Protein AF-A0A5B8U577-F1 (afdb_monomer_lite)

Radius of gyration: 17.33 Å; chains: 1; bounding box: 48×52×41 Å

Sequence (89 aa):
MSAQLGQVGPPHPATSHRQARINHVVRVLDTHRVLTRDGLYDLCHADHWGGPQAFARIVDEAIRSGRVRALGPSMLESVAPVRAPESPS

Foldseek 3Di:
DDDDDDDPDPDPVVVVVLVVLLVVLLVVQVVVFKDFQVRSCVSSVVVPVPDDVSVVVSVVVCVVVVQKDDPDPGMIGGPPPPPPPDDDD

Structure (mmCIF, N/CA/C/O backbone):
data_AF-A0A5B8U577-F1
#
_entry.id   AF-A0A5B8U577-F1
#
loop_
_atom_site.group_PDB
_atom_site.id
_atom_site.type_symbol
_atom_site.label_atom_id
_atom_site.label_alt_id
_atom_site.label_comp_id
_atom_site.label_asym_id
_atom_site.label_entity_id
_atom_site.label_seq_id
_atom_site.pdbx_PDB_ins_code
_atom_site.Cartn_x
_atom_site.Cartn_y
_atom_site.Cartn_z
_atom_site.occupancy
_atom_site.B_iso_or_equiv
_atom_site.auth_seq_id
_atom_site.auth_comp_id
_atom_site.auth_asym_id
_atom_site.auth_atom_id
_atom_site.pdbx_PDB_model_num
ATOM 1 N N . MET A 1 1 ? -0.017 41.772 -30.341 1.00 39.88 1 MET A N 1
ATOM 2 C CA . MET A 1 1 ? -0.717 41.019 -29.279 1.00 39.88 1 MET A CA 1
ATOM 3 C C . MET A 1 1 ? -0.509 39.540 -29.565 1.00 39.88 1 MET A C 1
ATOM 5 O O . MET A 1 1 ? -1.164 39.016 -30.454 1.00 39.88 1 MET A O 1
ATOM 9 N N . SER A 1 2 ? 0.480 38.907 -28.927 1.00 45.81 2 SER A N 1
ATOM 10 C CA . SER A 1 2 ? 0.883 37.526 -29.236 1.00 45.81 2 SER A CA 1
ATOM 11 C C . SER A 1 2 ? 0.236 36.560 -28.249 1.00 45.81 2 SER A C 1
ATOM 13 O O . SER A 1 2 ? 0.447 36.671 -27.044 1.00 45.81 2 SER A O 1
ATOM 15 N N . ALA A 1 3 ? -0.581 35.647 -28.771 1.00 50.91 3 ALA A N 1
ATOM 16 C CA . ALA A 1 3 ? -1.271 34.622 -28.004 1.00 50.91 3 ALA A CA 1
ATOM 17 C C . ALA A 1 3 ? -0.272 33.589 -27.463 1.00 50.91 3 ALA A C 1
ATOM 19 O O . ALA A 1 3 ? 0.418 32.906 -28.218 1.00 50.91 3 ALA A O 1
ATOM 20 N N . GLN A 1 4 ? -0.215 33.476 -26.140 1.00 56.16 4 GLN A N 1
ATOM 21 C CA . GLN A 1 4 ? 0.508 32.435 -25.425 1.00 56.16 4 GLN A CA 1
ATOM 22 C C . GLN A 1 4 ? -0.358 31.167 -25.424 1.00 56.16 4 GLN A C 1
ATOM 24 O O . GLN A 1 4 ? -1.244 31.002 -24.589 1.00 56.16 4 GLN A O 1
ATOM 29 N N . LEU A 1 5 ? -0.140 30.288 -26.405 1.00 52.31 5 LEU A N 1
ATOM 30 C CA . LEU A 1 5 ? -0.725 28.948 -26.421 1.00 52.31 5 LEU A CA 1
ATOM 31 C C . LEU A 1 5 ? -0.044 28.110 -25.334 1.00 52.31 5 LEU A C 1
ATOM 33 O O . LEU A 1 5 ? 1.089 27.657 -25.489 1.00 52.31 5 LEU A O 1
ATOM 37 N N . GLY A 1 6 ? -0.742 27.947 -24.211 1.00 49.84 6 GLY A N 1
ATOM 38 C CA . GLY A 1 6 ? -0.361 27.041 -23.136 1.00 49.84 6 GLY A CA 1
ATOM 39 C C . GLY A 1 6 ? -0.246 25.617 -23.668 1.00 49.84 6 GLY A C 1
ATOM 40 O O . GLY A 1 6 ? -1.234 25.009 -24.073 1.00 49.84 6 GLY A O 1
ATOM 41 N N . GLN A 1 7 ? 0.975 25.089 -23.677 1.00 50.16 7 GLN A N 1
ATOM 42 C CA . GLN A 1 7 ? 1.223 23.686 -23.961 1.00 50.16 7 GLN A CA 1
ATOM 43 C C . GLN A 1 7 ? 0.660 22.827 -22.826 1.00 50.16 7 GLN A C 1
ATOM 45 O O . GLN A 1 7 ? 1.308 22.624 -21.802 1.00 50.16 7 GLN A O 1
ATOM 50 N N . VAL A 1 8 ? -0.538 22.281 -23.021 1.00 58.50 8 VAL A N 1
ATOM 51 C CA . VAL A 1 8 ? -0.988 21.093 -22.291 1.00 58.50 8 VAL A CA 1
ATOM 52 C C . VAL A 1 8 ? -0.480 19.892 -23.087 1.00 58.50 8 VAL A C 1
ATOM 54 O O . VAL A 1 8 ? -1.165 19.366 -23.960 1.00 58.50 8 VAL A O 1
ATOM 57 N N .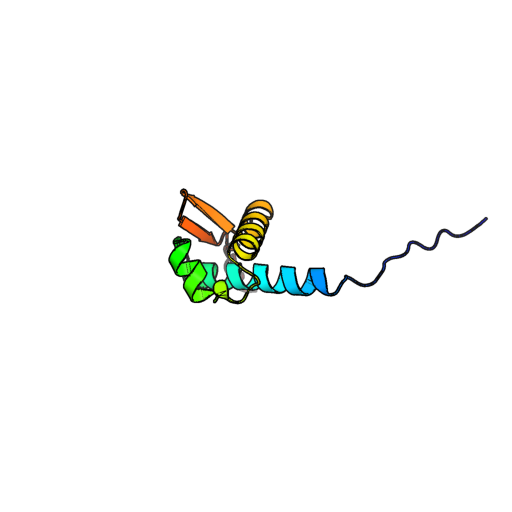 GLY A 1 9 ? 0.785 19.526 -22.864 1.00 51.66 9 GLY A N 1
ATOM 58 C CA . GLY A 1 9 ? 1.350 18.304 -23.436 1.00 51.66 9 GLY A CA 1
ATOM 59 C C . GLY A 1 9 ? 0.572 17.073 -22.944 1.00 51.66 9 GLY A C 1
ATOM 60 O O . GLY A 1 9 ? 0.080 17.086 -21.811 1.00 51.66 9 GLY A O 1
ATOM 61 N N . PRO A 1 10 ? 0.434 16.013 -23.762 1.00 56.94 10 PRO A N 1
ATOM 62 C CA . PRO A 1 10 ? -0.281 14.806 -23.361 1.00 56.94 10 PRO A CA 1
ATOM 63 C C . PRO A 1 10 ? 0.323 14.236 -22.067 1.00 56.94 10 PRO A C 1
ATOM 65 O O . PRO A 1 10 ? 1.544 14.319 -21.872 1.00 56.94 10 PRO A O 1
ATOM 68 N N . PRO A 1 11 ? -0.498 13.663 -21.166 1.00 55.38 11 PRO A N 1
ATOM 69 C CA . PRO A 1 11 ? 0.015 13.055 -19.949 1.00 55.38 11 PRO A CA 1
ATOM 70 C C . PRO A 1 11 ? 1.052 12.001 -20.336 1.00 55.38 11 PRO A C 1
ATOM 72 O O . PRO A 1 11 ? 0.763 11.077 -21.095 1.00 55.38 11 PRO A O 1
ATOM 75 N N . HIS A 1 12 ? 2.283 12.176 -19.851 1.00 54.44 12 HIS A N 1
ATOM 76 C CA . HIS A 1 1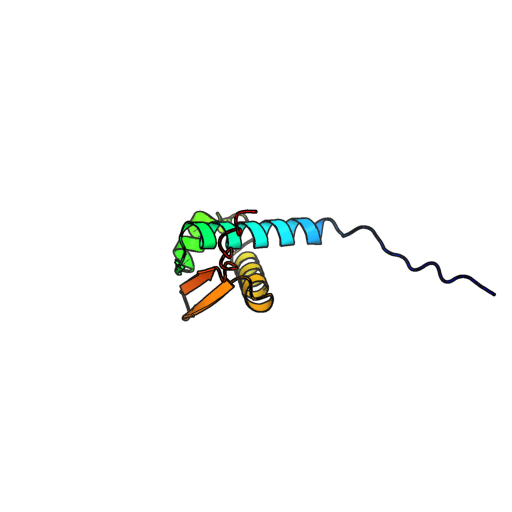2 ? 3.372 11.260 -20.162 1.00 54.44 12 HIS A CA 1
ATOM 77 C C . HIS A 1 12 ? 2.968 9.822 -19.787 1.00 54.44 12 HIS A C 1
ATOM 79 O O . HIS A 1 12 ? 2.429 9.603 -18.697 1.00 54.44 12 HIS A O 1
ATOM 85 N N . PRO A 1 13 ? 3.267 8.819 -20.630 1.00 55.97 13 PRO A N 1
ATOM 86 C CA . PRO A 1 13 ? 2.895 7.422 -20.385 1.00 55.97 13 PRO A CA 1
ATOM 87 C C . PRO A 1 13 ? 3.501 6.847 -19.089 1.00 55.97 13 PRO A C 1
ATOM 89 O O . PRO A 1 13 ? 2.957 5.924 -18.489 1.00 55.97 13 PRO A O 1
ATOM 92 N N . ALA A 1 14 ? 4.594 7.428 -18.587 1.00 59.69 14 ALA A N 1
ATOM 93 C CA . ALA A 1 14 ? 5.159 7.076 -17.283 1.00 59.69 14 ALA A CA 1
ATOM 94 C C . ALA A 1 14 ? 4.210 7.411 -16.112 1.00 59.69 14 ALA A C 1
ATOM 96 O O . ALA A 1 14 ? 4.145 6.678 -15.121 1.00 59.69 14 ALA A O 1
ATOM 97 N N . THR A 1 15 ? 3.434 8.491 -16.236 1.00 65.00 15 THR A N 1
ATOM 98 C CA . THR A 1 15 ? 2.475 8.938 -15.220 1.00 65.00 15 THR A CA 1
ATOM 99 C C . THR A 1 15 ? 1.273 7.997 -15.151 1.00 65.00 15 THR A C 1
ATOM 101 O O . THR A 1 15 ? 0.808 7.682 -14.055 1.00 65.00 15 THR A O 1
ATOM 104 N N . SER A 1 16 ? 0.810 7.476 -16.294 1.00 77.62 16 SER A N 1
ATOM 105 C CA . SER A 1 16 ? -0.310 6.527 -16.335 1.00 77.62 16 SER A CA 1
ATOM 106 C C . SER A 1 16 ? 0.069 5.165 -15.748 1.00 77.62 16 SER A C 1
ATOM 108 O O . SER A 1 16 ? -0.687 4.618 -14.947 1.00 77.62 16 SER A O 1
ATOM 110 N N . HIS A 1 17 ? 1.269 4.655 -16.043 1.00 84.12 17 HIS A N 1
ATOM 111 C CA . HIS A 1 17 ? 1.746 3.383 -15.490 1.00 84.12 17 HIS A CA 1
ATOM 112 C C . HIS A 1 17 ? 1.915 3.434 -13.966 1.00 84.12 17 HIS A C 1
ATOM 114 O O . HIS A 1 17 ? 1.523 2.504 -13.257 1.00 84.12 17 HIS A O 1
ATOM 120 N N . ARG A 1 18 ? 2.461 4.539 -13.443 1.00 86.50 18 ARG A N 1
ATOM 121 C CA . ARG A 1 18 ? 2.569 4.771 -11.997 1.00 86.50 18 ARG A CA 1
ATOM 122 C C . ARG A 1 18 ? 1.189 4.837 -11.342 1.00 86.50 18 ARG A C 1
ATOM 124 O O . ARG A 1 18 ? 0.965 4.185 -10.325 1.00 86.50 18 ARG A O 1
ATOM 131 N N . GLN A 1 19 ? 0.261 5.584 -11.938 1.00 88.69 19 GLN A N 1
ATOM 132 C CA . GLN A 1 19 ? -1.101 5.725 -11.427 1.00 88.69 19 GLN A CA 1
ATOM 133 C C . GLN A 1 19 ? -1.865 4.391 -11.439 1.00 88.69 19 GLN A C 1
ATOM 135 O O . GLN A 1 19 ? -2.585 4.094 -10.486 1.00 88.69 19 GLN A O 1
ATOM 140 N N . ALA A 1 20 ? -1.662 3.550 -12.457 1.00 89.69 20 ALA A N 1
ATOM 141 C CA . ALA A 1 20 ? -2.233 2.206 -12.510 1.00 89.69 20 ALA A CA 1
ATOM 142 C C . ALA A 1 20 ? -1.740 1.324 -11.351 1.00 89.69 20 ALA A C 1
ATOM 144 O O . ALA A 1 20 ? -2.546 0.650 -10.711 1.00 89.69 20 ALA A O 1
ATOM 145 N N . ARG A 1 21 ? -0.443 1.381 -11.019 1.00 90.69 21 ARG A N 1
ATOM 146 C CA . ARG A 1 21 ? 0.118 0.639 -9.876 1.00 90.69 21 ARG A CA 1
ATOM 147 C C . ARG A 1 21 ? -0.423 1.136 -8.534 1.00 90.69 21 ARG A C 1
ATOM 149 O O . ARG A 1 21 ? -0.762 0.322 -7.683 1.00 90.69 21 ARG A O 1
ATOM 156 N N . ILE A 1 22 ? -0.576 2.452 -8.358 1.00 91.94 22 ILE A N 1
ATOM 157 C CA . ILE A 1 22 ? -1.215 3.021 -7.156 1.00 91.94 22 ILE A CA 1
ATOM 158 C C . ILE A 1 22 ? -2.655 2.510 -7.026 1.00 91.94 22 ILE A C 1
ATOM 160 O O . ILE A 1 22 ? -3.056 2.061 -5.956 1.00 91.94 22 ILE A O 1
ATOM 164 N N . ASN A 1 23 ? -3.427 2.538 -8.116 1.00 91.75 23 ASN A N 1
ATOM 165 C CA . ASN A 1 23 ? -4.806 2.047 -8.119 1.00 91.75 23 ASN A CA 1
ATOM 166 C C . ASN A 1 23 ? -4.888 0.551 -7.791 1.00 91.75 23 ASN A C 1
ATOM 168 O O . ASN A 1 23 ? -5.820 0.126 -7.111 1.00 91.75 23 ASN A O 1
ATOM 172 N N . HIS A 1 24 ? -3.918 -0.238 -8.255 1.00 92.44 24 HIS A N 1
ATOM 173 C CA . HIS A 1 24 ? -3.831 -1.655 -7.928 1.00 92.44 24 HIS A CA 1
ATOM 174 C C . HIS A 1 24 ? -3.622 -1.879 -6.422 1.00 92.44 24 HIS A C 1
ATOM 176 O O . HIS A 1 24 ? -4.414 -2.595 -5.817 1.00 92.44 24 HIS A O 1
ATOM 182 N N . VAL A 1 25 ? -2.653 -1.191 -5.799 1.00 92.44 25 VAL A N 1
ATOM 183 C CA . VAL A 1 25 ? -2.420 -1.259 -4.340 1.00 92.44 25 VAL A CA 1
ATOM 184 C C . VAL A 1 25 ? -3.684 -0.913 -3.553 1.00 92.44 25 VAL A C 1
ATOM 186 O O . VAL A 1 25 ? -4.071 -1.643 -2.642 1.00 92.44 25 VAL A O 1
ATOM 189 N N . VAL A 1 26 ? -4.352 0.184 -3.921 1.00 92.31 26 VAL A N 1
ATOM 190 C CA . VAL A 1 26 ? -5.580 0.628 -3.247 1.00 92.31 26 VAL A CA 1
ATOM 191 C C . VAL A 1 26 ? -6.679 -0.427 -3.361 1.00 92.31 26 VAL A C 1
ATOM 193 O O . VAL A 1 26 ? -7.343 -0.708 -2.372 1.00 92.31 26 VAL A O 1
ATOM 196 N N . ARG A 1 27 ? -6.849 -1.054 -4.533 1.00 92.19 27 ARG A N 1
ATOM 197 C CA . ARG A 1 27 ? -7.853 -2.109 -4.742 1.00 92.19 27 ARG A CA 1
ATOM 198 C C . ARG A 1 27 ? -7.583 -3.352 -3.892 1.00 92.19 27 ARG A C 1
ATOM 200 O O . ARG A 1 27 ? -8.526 -3.921 -3.346 1.00 92.19 27 ARG A O 1
ATOM 207 N N . VAL A 1 28 ? -6.324 -3.779 -3.791 1.00 92.81 28 VAL A N 1
ATOM 208 C CA . VAL A 1 28 ? -5.945 -4.930 -2.955 1.00 92.81 28 VAL A CA 1
ATOM 209 C C . VAL A 1 28 ? -6.266 -4.633 -1.488 1.00 92.81 28 VAL A C 1
ATOM 211 O O . VAL A 1 28 ? -6.931 -5.430 -0.832 1.00 92.81 28 VAL A O 1
ATOM 214 N N . LEU A 1 29 ? -5.886 -3.452 -0.994 1.00 92.75 29 LEU A N 1
ATOM 215 C CA . LEU A 1 29 ? -6.221 -3.036 0.369 1.00 92.75 29 LEU A CA 1
ATOM 216 C C . LEU A 1 29 ? -7.729 -2.903 0.593 1.00 92.75 29 LEU A C 1
ATOM 218 O O . LEU A 1 29 ? -8.204 -3.321 1.636 1.00 92.75 29 LEU A O 1
ATOM 222 N N . ASP A 1 30 ? -8.493 -2.393 -0.374 1.00 90.69 30 ASP A N 1
ATOM 223 C CA . ASP A 1 30 ? -9.954 -2.284 -0.255 1.00 90.69 30 ASP A CA 1
ATOM 224 C C . ASP A 1 30 ? -10.625 -3.663 -0.138 1.00 90.69 30 ASP A C 1
ATOM 226 O O . ASP A 1 30 ? -11.522 -3.860 0.683 1.00 90.69 30 ASP A O 1
ATOM 230 N N . THR A 1 31 ? -10.114 -4.645 -0.889 1.00 92.00 31 THR A N 1
ATOM 231 C CA . THR A 1 31 ? -10.602 -6.034 -0.877 1.00 92.00 31 THR A CA 1
ATOM 232 C C . THR A 1 31 ? -10.352 -6.713 0.470 1.00 92.00 31 THR A C 1
ATOM 234 O O . THR A 1 31 ? -11.218 -7.417 0.984 1.00 92.00 31 THR A O 1
ATOM 237 N N . HIS A 1 32 ? -9.177 -6.491 1.060 1.00 90.12 32 HIS A N 1
ATOM 238 C CA . HIS A 1 32 ? -8.749 -7.163 2.292 1.00 90.12 32 HIS A CA 1
ATOM 239 C C . HIS A 1 32 ? -8.889 -6.298 3.555 1.00 90.12 32 HIS A C 1
ATOM 241 O O . HIS A 1 32 ? -8.609 -6.771 4.654 1.00 90.12 32 HIS A O 1
ATOM 247 N N . ARG A 1 33 ? -9.353 -5.050 3.409 1.00 88.75 33 ARG A N 1
ATOM 248 C CA . ARG A 1 33 ? -9.446 -3.966 4.407 1.00 88.75 33 ARG A CA 1
ATOM 249 C C . ARG A 1 33 ? -8.111 -3.512 4.992 1.00 88.75 33 ARG A C 1
ATOM 251 O O . ARG A 1 33 ? -7.771 -2.334 4.901 1.00 88.75 33 ARG A O 1
ATOM 258 N N .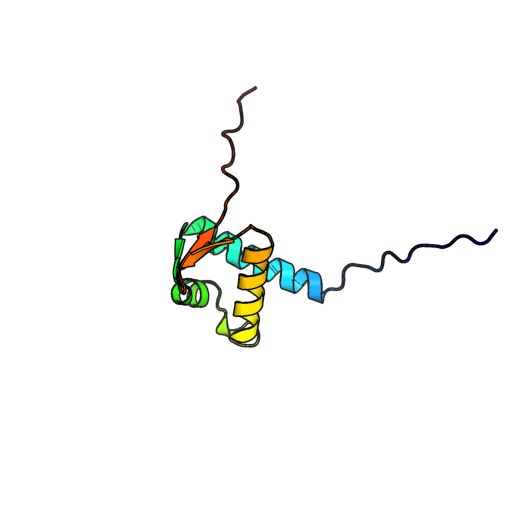 VAL A 1 34 ? -7.358 -4.432 5.580 1.00 91.69 34 VAL A N 1
ATOM 259 C CA . VAL A 1 34 ? -6.088 -4.170 6.258 1.00 91.69 34 VAL A CA 1
ATOM 260 C C . VAL A 1 34 ? -5.104 -5.273 5.899 1.00 91.69 34 VAL A C 1
ATOM 262 O O . VAL A 1 34 ? -5.439 -6.452 5.972 1.00 91.69 34 VAL A O 1
ATOM 265 N N . LEU A 1 35 ? -3.878 -4.900 5.533 1.00 94.06 35 LEU A N 1
ATOM 266 C CA . LEU A 1 35 ? -2.817 -5.853 5.215 1.00 94.06 35 LEU A CA 1
ATOM 267 C C . LEU A 1 35 ? -1.480 -5.434 5.815 1.00 94.06 35 LEU A C 1
ATOM 269 O O . LEU A 1 35 ? -1.187 -4.248 6.003 1.00 94.06 35 LEU A O 1
ATOM 273 N N . THR A 1 36 ? -0.641 -6.434 6.077 1.00 93.69 36 THR A N 1
ATOM 274 C CA . THR A 1 36 ? 0.774 -6.201 6.349 1.00 93.69 36 THR A CA 1
ATOM 275 C C . THR A 1 36 ? 1.502 -5.814 5.061 1.00 93.69 36 THR A C 1
ATOM 277 O O . THR A 1 36 ? 1.052 -6.125 3.957 1.00 93.69 36 THR A O 1
ATOM 280 N N . ARG A 1 37 ? 2.648 -5.140 5.188 1.00 89.12 37 ARG A N 1
ATOM 281 C CA . ARG A 1 37 ? 3.487 -4.761 4.045 1.00 89.12 37 ARG A CA 1
ATOM 282 C C . ARG A 1 37 ? 3.919 -5.986 3.237 1.00 89.12 37 ARG A C 1
ATOM 284 O O . ARG A 1 37 ? 3.872 -5.908 2.016 1.00 89.12 37 ARG A O 1
ATOM 291 N N . ASP A 1 38 ? 4.264 -7.087 3.901 1.00 90.31 38 ASP A N 1
ATOM 292 C CA . ASP A 1 38 ? 4.672 -8.334 3.242 1.00 90.31 38 ASP A CA 1
ATOM 293 C C . ASP A 1 38 ? 3.498 -8.973 2.490 1.00 90.31 38 ASP A C 1
ATOM 295 O O . ASP A 1 38 ? 3.608 -9.249 1.302 1.00 90.31 38 ASP A O 1
ATOM 299 N N . GLY A 1 39 ? 2.320 -9.077 3.120 1.00 91.12 39 GLY A N 1
ATOM 300 C CA . GLY A 1 39 ? 1.129 -9.598 2.441 1.00 91.12 39 GLY A CA 1
ATOM 301 C C . GLY A 1 39 ? 0.699 -8.735 1.251 1.00 91.12 39 GLY A C 1
ATOM 302 O O . GLY A 1 39 ? 0.265 -9.247 0.222 1.00 91.12 39 GLY A O 1
ATOM 303 N N . LEU A 1 40 ? 0.863 -7.413 1.351 1.00 91.88 40 LEU A N 1
ATOM 304 C CA . LEU A 1 40 ? 0.622 -6.508 0.230 1.00 91.88 40 LEU A CA 1
ATOM 305 C C . LEU A 1 40 ? 1.673 -6.674 -0.880 1.00 91.88 40 LEU A C 1
ATOM 307 O O . LEU A 1 40 ? 1.328 -6.549 -2.054 1.00 91.88 40 LEU A O 1
ATOM 311 N N . TYR A 1 41 ? 2.930 -6.946 -0.522 1.00 89.94 41 TYR A N 1
ATOM 312 C CA . TYR A 1 41 ? 4.018 -7.194 -1.467 1.00 89.94 41 TYR A CA 1
ATOM 313 C C . TYR A 1 41 ? 3.742 -8.447 -2.305 1.00 89.94 41 TYR A C 1
ATOM 315 O O . TYR A 1 41 ? 3.827 -8.384 -3.534 1.00 89.94 41 TYR A O 1
ATOM 323 N N . ASP A 1 42 ? 3.325 -9.529 -1.644 1.00 90.81 42 ASP A N 1
ATOM 324 C CA . ASP A 1 42 ? 2.970 -10.802 -2.272 1.00 90.81 42 ASP A CA 1
ATOM 325 C C . ASP A 1 42 ? 1.760 -10.653 -3.205 1.00 90.81 42 ASP A C 1
ATOM 327 O O . ASP A 1 42 ? 1.815 -11.051 -4.368 1.00 90.81 42 ASP A O 1
ATOM 331 N N . LEU A 1 43 ? 0.680 -10.011 -2.739 1.00 91.50 43 LEU A N 1
ATOM 332 C CA . LEU A 1 43 ? -0.551 -9.838 -3.524 1.00 91.50 43 LEU A CA 1
ATOM 333 C C . LEU A 1 43 ? -0.392 -8.881 -4.714 1.00 91.50 43 LEU A C 1
ATOM 335 O O . LEU A 1 43 ? -1.093 -9.019 -5.715 1.00 91.50 43 LEU A O 1
ATOM 339 N N . CYS A 1 44 ? 0.505 -7.897 -4.614 1.00 89.06 44 CYS A N 1
ATOM 340 C CA . CYS A 1 44 ? 0.782 -6.964 -5.708 1.00 89.06 44 CYS A CA 1
ATOM 341 C C . CYS A 1 44 ? 1.816 -7.492 -6.715 1.00 89.06 44 CYS A C 1
ATOM 343 O O . CYS A 1 44 ? 2.073 -6.807 -7.712 1.00 89.06 44 CYS A O 1
ATOM 345 N N . HIS A 1 45 ? 2.440 -8.650 -6.4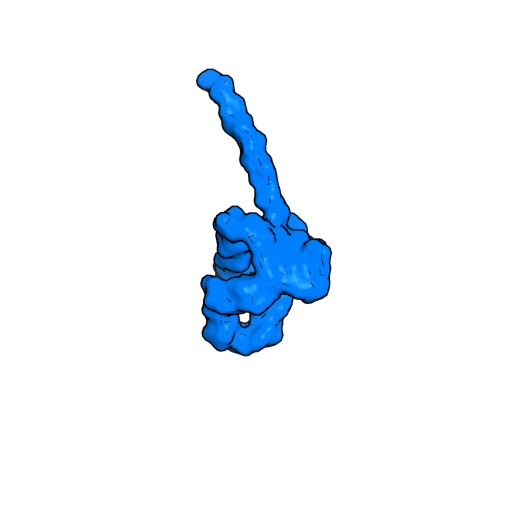54 1.00 85.88 45 HIS A N 1
ATOM 346 C CA . HIS A 1 45 ? 3.611 -9.140 -7.193 1.00 85.88 45 HIS A CA 1
ATOM 347 C C . HIS A 1 45 ? 4.662 -8.033 -7.378 1.00 85.88 45 HIS A C 1
ATOM 349 O O . HIS A 1 45 ? 5.111 -7.705 -8.486 1.00 85.88 45 HIS A O 1
ATOM 355 N N . ALA A 1 46 ? 4.967 -7.351 -6.269 1.00 81.62 46 ALA A N 1
ATOM 356 C CA . ALA A 1 46 ? 5.793 -6.150 -6.264 1.00 81.62 46 ALA A CA 1
ATOM 357 C C . ALA A 1 46 ? 7.258 -6.426 -6.655 1.00 81.62 46 ALA A C 1
ATOM 359 O O . ALA A 1 46 ? 7.969 -5.514 -7.090 1.00 81.62 46 ALA A O 1
ATOM 360 N N . ASP A 1 47 ? 7.694 -7.682 -6.577 1.00 79.19 47 ASP A N 1
ATOM 361 C CA . ASP A 1 47 ? 8.971 -8.183 -7.082 1.00 79.19 47 ASP A CA 1
ATOM 362 C C . ASP A 1 47 ? 9.174 -7.895 -8.579 1.00 79.19 47 ASP A C 1
ATOM 364 O O . ASP A 1 47 ? 10.294 -7.614 -9.012 1.00 79.19 47 ASP A O 1
ATOM 368 N N . HIS A 1 48 ? 8.096 -7.821 -9.363 1.00 79.19 48 HIS A N 1
ATOM 369 C CA . HIS A 1 48 ? 8.160 -7.507 -10.792 1.00 79.19 48 HIS A CA 1
ATOM 370 C C . HIS A 1 48 ? 8.164 -6.002 -11.114 1.00 79.19 48 HIS A C 1
ATOM 372 O O . HIS A 1 48 ? 8.279 -5.609 -12.275 1.00 79.19 48 HIS A O 1
ATOM 378 N N . TRP A 1 49 ? 8.037 -5.111 -10.122 1.00 81.19 49 TRP A N 1
ATOM 379 C CA . TRP A 1 49 ? 7.799 -3.678 -10.371 1.00 81.19 49 TRP A CA 1
ATOM 380 C C . TRP A 1 49 ? 9.068 -2.845 -10.603 1.00 81.19 49 TRP A C 1
ATOM 382 O O . TRP A 1 49 ? 8.976 -1.616 -10.722 1.00 81.19 49 TRP A O 1
ATOM 392 N N . GLY A 1 50 ? 10.228 -3.493 -10.723 1.00 71.81 50 GLY A N 1
ATOM 393 C CA . GLY A 1 50 ? 11.539 -2.840 -10.809 1.00 71.81 50 GLY A CA 1
ATOM 394 C C . GLY A 1 50 ? 12.243 -2.709 -9.455 1.00 71.81 50 GLY A C 1
ATOM 395 O O . GLY A 1 50 ? 13.074 -1.821 -9.280 1.00 71.81 50 GLY A O 1
ATOM 396 N N . GLY A 1 51 ? 11.900 -3.578 -8.498 1.00 72.19 51 GLY A N 1
ATOM 397 C CA . GLY A 1 51 ? 12.575 -3.728 -7.210 1.00 72.19 51 GLY A CA 1
ATOM 398 C C . GLY A 1 51 ? 11.860 -3.080 -6.011 1.00 72.19 51 GLY A C 1
ATOM 399 O O . GLY A 1 51 ? 10.932 -2.280 -6.181 1.00 72.19 51 GLY A O 1
ATOM 400 N N . PRO A 1 52 ? 12.317 -3.370 -4.776 1.00 71.19 52 PRO A N 1
ATOM 401 C CA . PRO A 1 52 ? 11.619 -2.998 -3.537 1.00 71.19 52 PRO A CA 1
ATOM 402 C C . PRO A 1 52 ? 11.398 -1.488 -3.362 1.00 71.19 52 PRO A C 1
ATOM 404 O O . PRO A 1 52 ? 10.390 -1.051 -2.804 1.00 71.19 52 PRO A O 1
ATOM 407 N N . GLN A 1 53 ? 12.312 -0.662 -3.883 1.00 82.00 53 GLN A N 1
ATOM 408 C CA . GLN A 1 53 ? 12.203 0.800 -3.807 1.00 82.00 53 GLN A CA 1
ATOM 409 C C . GLN A 1 53 ? 11.041 1.358 -4.640 1.00 82.00 53 GLN A C 1
ATOM 411 O O . GLN A 1 53 ? 10.462 2.385 -4.278 1.00 82.00 53 GLN A O 1
ATOM 416 N N . ALA A 1 54 ? 10.684 0.705 -5.751 1.00 84.56 54 ALA A N 1
ATOM 417 C CA . ALA A 1 54 ? 9.573 1.143 -6.591 1.00 84.56 54 ALA A CA 1
ATOM 418 C C . ALA A 1 54 ? 8.239 0.974 -5.854 1.00 84.56 54 ALA A C 1
ATOM 420 O O . ALA A 1 54 ? 7.412 1.886 -5.857 1.00 84.56 54 ALA A O 1
ATOM 421 N N . PHE A 1 55 ? 8.069 -0.159 -5.170 1.00 87.12 55 PHE A N 1
ATOM 422 C CA . PHE A 1 55 ? 6.898 -0.430 -4.345 1.00 87.12 55 PHE A CA 1
ATOM 423 C C . PHE A 1 55 ? 6.777 0.554 -3.177 1.00 87.12 55 PHE A C 1
ATOM 425 O O . PHE A 1 55 ? 5.724 1.169 -3.012 1.00 87.12 55 PHE A O 1
ATOM 432 N N . ALA A 1 56 ? 7.865 0.793 -2.435 1.00 88.94 56 ALA A N 1
ATOM 433 C CA . ALA A 1 56 ? 7.869 1.759 -1.335 1.00 88.94 56 ALA A CA 1
ATOM 434 C C . ALA A 1 56 ? 7.406 3.157 -1.792 1.00 88.94 56 ALA A C 1
ATOM 436 O O . ALA A 1 56 ? 6.513 3.741 -1.187 1.00 88.94 56 ALA A O 1
ATOM 437 N N . ARG A 1 57 ? 7.910 3.646 -2.935 1.00 90.44 57 ARG A N 1
ATOM 438 C CA . ARG A 1 57 ? 7.494 4.940 -3.512 1.00 90.44 57 ARG A CA 1
ATOM 439 C C . ARG A 1 57 ? 6.023 4.988 -3.933 1.00 90.44 57 ARG A C 1
ATOM 441 O O . ARG A 1 57 ? 5.435 6.068 -3.948 1.00 90.44 57 ARG A O 1
ATOM 448 N N . ILE A 1 58 ? 5.444 3.859 -4.342 1.00 91.62 58 ILE A N 1
ATOM 449 C CA . ILE A 1 58 ? 4.026 3.756 -4.721 1.00 91.62 58 ILE A CA 1
ATOM 450 C C . ILE A 1 58 ? 3.144 3.801 -3.472 1.00 91.62 58 ILE A C 1
ATOM 452 O O . ILE A 1 58 ? 2.153 4.529 -3.458 1.00 91.62 58 ILE A O 1
ATOM 456 N N . VAL A 1 59 ? 3.529 3.079 -2.419 1.00 91.75 59 VAL A N 1
ATOM 457 C CA . VAL A 1 59 ? 2.829 3.100 -1.129 1.00 91.75 59 VAL A CA 1
ATOM 458 C C . VAL A 1 59 ? 2.907 4.489 -0.494 1.00 91.75 59 VAL A C 1
ATOM 460 O O . VAL A 1 59 ? 1.875 5.027 -0.103 1.00 91.75 59 VAL A O 1
ATOM 463 N N . ASP A 1 60 ? 4.082 5.120 -0.479 1.00 93.06 60 ASP A N 1
ATOM 464 C CA . ASP A 1 60 ? 4.252 6.478 0.054 1.00 93.06 60 ASP A CA 1
ATOM 465 C C . ASP A 1 60 ? 3.388 7.502 -0.691 1.00 93.06 60 ASP A C 1
ATOM 467 O O . ASP A 1 60 ? 2.832 8.416 -0.086 1.00 93.06 60 ASP A O 1
ATOM 471 N N . GLU A 1 61 ? 3.233 7.352 -2.008 1.00 93.12 61 GLU A N 1
ATOM 472 C CA . GLU A 1 61 ? 2.320 8.184 -2.794 1.00 93.12 61 GLU A CA 1
ATOM 473 C C . GLU A 1 61 ? 0.853 7.936 -2.429 1.00 93.12 61 GLU A C 1
ATOM 475 O O . GLU A 1 61 ? 0.074 8.881 -2.291 1.00 93.12 61 GLU A O 1
ATOM 480 N N . ALA A 1 62 ? 0.459 6.672 -2.265 1.00 91.81 62 ALA A N 1
ATOM 481 C CA . ALA A 1 62 ? -0.897 6.309 -1.866 1.00 91.81 62 ALA A CA 1
ATOM 482 C C . ALA A 1 62 ? -1.245 6.864 -0.472 1.00 91.81 62 ALA A C 1
ATOM 484 O O . ALA A 1 62 ? -2.362 7.340 -0.268 1.00 91.81 62 ALA A O 1
ATOM 485 N N . ILE A 1 63 ? -0.274 6.877 0.448 1.00 93.25 63 ILE A N 1
ATOM 486 C CA . ILE A 1 63 ? -0.405 7.489 1.776 1.00 93.25 63 ILE A CA 1
ATOM 487 C C . ILE A 1 63 ? -0.486 9.011 1.668 1.00 93.25 63 ILE A C 1
ATOM 489 O O . ILE A 1 63 ? -1.411 9.620 2.201 1.00 93.25 63 ILE A O 1
ATOM 493 N N . ARG A 1 64 ? 0.441 9.646 0.938 1.00 93.06 64 ARG A N 1
ATOM 494 C CA . ARG A 1 64 ? 0.472 11.111 0.789 1.00 93.06 64 ARG A CA 1
ATOM 495 C C . ARG A 1 64 ? -0.791 11.658 0.124 1.00 93.06 64 ARG A C 1
ATOM 497 O O . ARG A 1 64 ? -1.234 12.748 0.461 1.00 93.06 64 ARG A O 1
ATOM 504 N N . SER A 1 65 ? -1.376 10.900 -0.802 1.00 89.75 65 SER A N 1
ATOM 505 C CA . SER A 1 65 ? -2.649 11.242 -1.451 1.00 89.75 65 SER A CA 1
ATOM 506 C C . SER A 1 65 ? -3.887 10.927 -0.601 1.00 89.75 65 SER A C 1
ATOM 508 O O . SER A 1 65 ? -5.003 11.165 -1.056 1.00 89.75 65 SER A O 1
ATOM 510 N N . GLY A 1 66 ? -3.715 10.387 0.610 1.00 90.69 66 GLY A N 1
ATOM 511 C CA . GLY A 1 66 ? -4.804 10.070 1.536 1.00 90.69 66 GLY A CA 1
ATOM 512 C C . GLY A 1 66 ? -5.653 8.861 1.139 1.00 90.69 66 GLY A C 1
ATOM 513 O O . GLY A 1 66 ? -6.698 8.643 1.741 1.00 90.69 66 GLY A O 1
ATOM 514 N N . ARG A 1 67 ? -5.235 8.068 0.142 1.00 90.31 67 ARG A N 1
ATOM 515 C CA . ARG A 1 67 ? -5.969 6.869 -0.313 1.00 90.31 67 ARG A CA 1
ATOM 516 C C . ARG A 1 67 ? -5.703 5.649 0.568 1.00 90.31 67 ARG A C 1
ATOM 518 O O . ARG A 1 67 ? -6.525 4.739 0.635 1.00 90.31 67 ARG A O 1
ATOM 525 N N . VAL A 1 68 ? -4.544 5.622 1.218 1.00 93.06 68 VAL A N 1
ATOM 526 C CA . VAL A 1 68 ? -4.105 4.573 2.145 1.00 93.06 68 VAL A CA 1
ATOM 527 C C . VAL A 1 68 ? -3.688 5.230 3.454 1.00 93.06 68 VAL A C 1
ATOM 529 O O . VAL A 1 68 ? -3.118 6.319 3.457 1.00 93.06 68 VAL A O 1
ATOM 532 N N . ARG A 1 69 ? -3.962 4.572 4.575 1.00 93.75 69 ARG A N 1
ATOM 533 C CA . ARG A 1 69 ? -3.538 4.988 5.909 1.00 93.75 69 ARG A CA 1
ATOM 534 C C . ARG A 1 69 ? -2.556 3.963 6.457 1.00 93.75 69 ARG A C 1
ATOM 536 O O . ARG A 1 69 ? -2.789 2.762 6.371 1.00 93.75 69 ARG A O 1
ATOM 543 N N . ALA A 1 70 ? -1.458 4.443 7.032 1.00 93.44 70 ALA A N 1
ATOM 544 C CA . ALA A 1 70 ? -0.570 3.600 7.818 1.00 93.44 70 ALA A CA 1
ATOM 545 C C . ALA A 1 70 ? -1.140 3.437 9.231 1.00 93.44 70 ALA A C 1
ATOM 547 O O . ALA A 1 70 ? -1.412 4.428 9.906 1.00 93.44 70 ALA A O 1
ATOM 548 N N . LEU A 1 71 ? -1.315 2.189 9.662 1.00 92.06 71 LEU A N 1
ATOM 549 C CA . LEU A 1 71 ? -1.746 1.833 11.019 1.00 92.06 71 LEU A CA 1
ATOM 550 C C . LEU A 1 71 ? -0.558 1.502 11.933 1.00 92.06 71 LEU A C 1
ATOM 552 O O . LEU A 1 71 ? -0.698 1.413 13.148 1.00 92.06 71 LEU A O 1
ATOM 556 N N . GLY A 1 72 ? 0.621 1.322 11.345 1.00 90.50 72 GLY A N 1
ATOM 557 C CA . GLY A 1 72 ? 1.869 1.032 12.032 1.00 90.50 72 GLY A CA 1
ATOM 558 C C . GLY A 1 72 ? 3.017 0.890 11.030 1.00 90.50 72 GLY A C 1
ATOM 559 O O . GLY A 1 72 ? 2.810 1.079 9.829 1.00 90.50 72 GLY A O 1
ATOM 560 N N . PRO A 1 73 ? 4.225 0.520 11.488 1.00 86.94 73 PRO A N 1
ATOM 561 C CA . PRO A 1 73 ? 5.410 0.433 10.627 1.00 86.94 73 PRO A CA 1
ATOM 562 C C . PRO A 1 73 ? 5.273 -0.595 9.492 1.00 86.94 73 PRO A C 1
ATOM 564 O O . PRO A 1 73 ? 5.895 -0.438 8.440 1.00 86.94 73 PRO A O 1
ATOM 567 N N . SER A 1 74 ? 4.429 -1.611 9.688 1.00 88.12 74 SER A N 1
ATOM 568 C CA . SER A 1 74 ? 4.252 -2.717 8.743 1.00 88.12 74 SER A CA 1
ATOM 569 C C . SER A 1 74 ? 2.798 -2.950 8.343 1.00 88.12 74 SER A C 1
ATOM 571 O O . SER A 1 74 ? 2.536 -3.958 7.701 1.00 88.12 74 SER A O 1
ATOM 573 N N . MET A 1 75 ? 1.853 -2.083 8.722 1.00 93.19 75 MET A N 1
ATOM 574 C CA . MET A 1 75 ? 0.419 -2.331 8.528 1.00 93.19 75 MET A CA 1
ATOM 575 C C . MET A 1 75 ? -0.270 -1.147 7.850 1.00 93.19 75 MET A C 1
ATOM 577 O O . MET A 1 75 ? -0.064 0.009 8.230 1.00 93.19 75 MET A O 1
ATOM 581 N N . LEU A 1 76 ? -1.072 -1.454 6.833 1.00 93.94 76 LEU A N 1
ATOM 582 C CA . LEU A 1 76 ? -1.702 -0.493 5.935 1.00 93.94 76 LEU A CA 1
ATOM 583 C C . LEU A 1 76 ? -3.192 -0.803 5.791 1.00 93.94 76 LEU A C 1
ATOM 585 O O . LEU A 1 76 ? -3.592 -1.965 5.747 1.00 93.94 76 LEU A O 1
ATOM 589 N N . GLU A 1 77 ? -3.991 0.246 5.665 1.00 93.94 77 GLU A N 1
ATOM 590 C CA . GLU A 1 77 ? -5.441 0.192 5.488 1.00 93.94 77 GLU A CA 1
ATOM 591 C C . GLU A 1 77 ? -5.855 1.067 4.300 1.00 93.94 77 GLU A C 1
ATOM 593 O O . GLU A 1 77 ? -5.308 2.154 4.096 1.00 93.94 77 GLU A O 1
ATOM 598 N N . SER A 1 78 ? -6.840 0.628 3.515 1.00 92.50 78 SER A N 1
ATOM 599 C CA . SER A 1 78 ? -7.477 1.504 2.525 1.00 92.50 78 SER A CA 1
ATOM 600 C C . SER A 1 78 ? -8.352 2.545 3.224 1.00 92.50 78 SER A C 1
ATOM 602 O O . SER A 1 78 ? -9.263 2.181 3.964 1.00 92.50 78 SER A O 1
ATOM 604 N N . VAL A 1 79 ? -8.182 3.830 2.910 1.00 87.69 79 VAL A N 1
ATOM 605 C CA . VAL A 1 79 ? -9.073 4.902 3.404 1.00 87.69 79 VAL A CA 1
ATOM 606 C C . VAL A 1 79 ? -10.308 4.985 2.516 1.00 87.69 79 VAL A C 1
ATOM 608 O O . VAL A 1 79 ? -10.685 6.071 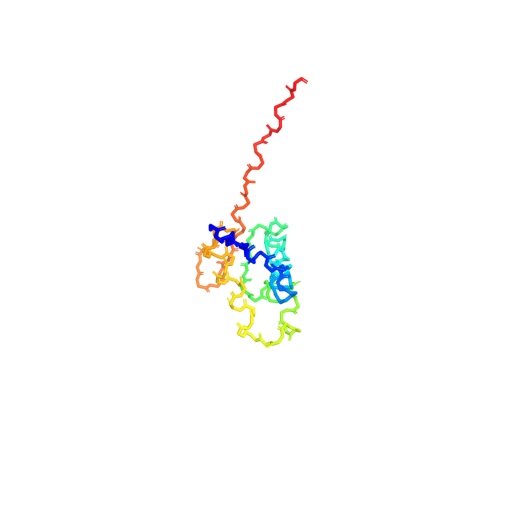2.091 1.00 87.69 79 VAL A O 1
ATOM 611 N N . ALA A 1 80 ? -10.882 3.834 2.145 1.00 65.00 80 ALA A N 1
ATOM 612 C CA . ALA A 1 80 ? -12.025 3.759 1.246 1.00 65.00 80 ALA A CA 1
ATOM 613 C C . ALA A 1 80 ? -13.004 4.889 1.590 1.00 65.00 80 ALA A C 1
ATOM 615 O O . ALA A 1 80 ? -13.345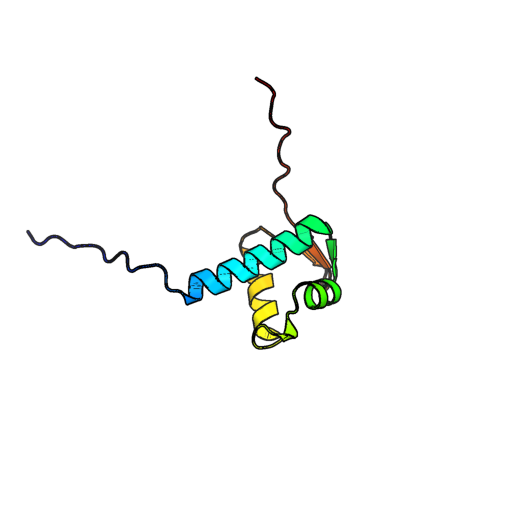 5.032 2.772 1.00 65.00 80 ALA A O 1
ATOM 616 N N . PRO A 1 81 ? -13.444 5.725 0.628 1.00 53.03 81 PRO A N 1
ATOM 617 C CA . PRO A 1 81 ? -14.601 6.541 0.913 1.00 53.03 81 PRO A CA 1
ATOM 618 C C . PRO A 1 81 ? -15.679 5.537 1.301 1.00 53.03 81 PRO A C 1
ATOM 620 O O . PRO A 1 81 ? -15.994 4.637 0.518 1.00 53.03 81 PRO A O 1
ATOM 623 N N . VAL A 1 82 ? -16.191 5.641 2.529 1.00 47.34 82 VAL A N 1
ATOM 624 C CA . VAL A 1 82 ? -17.476 5.041 2.865 1.00 47.34 82 VAL A CA 1
ATOM 625 C C . VAL A 1 82 ? -18.383 5.479 1.728 1.00 47.34 82 VAL A C 1
ATOM 627 O O . VAL A 1 82 ? -18.673 6.669 1.598 1.00 47.34 82 VAL A O 1
ATOM 630 N N . ARG A 1 83 ? -18.746 4.552 0.833 1.00 48.09 83 ARG A N 1
ATOM 631 C CA . ARG A 1 83 ? -19.877 4.782 -0.050 1.00 48.09 83 ARG A CA 1
ATOM 632 C C . ARG A 1 83 ? -21.012 5.041 0.922 1.00 48.09 83 ARG A C 1
ATOM 634 O O . ARG A 1 83 ? -21.445 4.118 1.610 1.00 48.09 83 ARG A O 1
ATOM 641 N N . ALA A 1 84 ? -21.406 6.306 1.059 1.00 51.78 84 ALA A N 1
ATOM 642 C CA . ALA A 1 84 ? -22.683 6.616 1.663 1.00 51.78 84 ALA A CA 1
ATOM 643 C C . ALA A 1 84 ? -23.696 5.720 0.938 1.00 51.78 84 ALA A C 1
ATOM 645 O O . ALA A 1 84 ? -23.605 5.633 -0.294 1.00 51.78 84 ALA A O 1
ATOM 646 N N . PRO A 1 85 ? -24.561 4.987 1.658 1.00 50.28 85 PRO A N 1
ATOM 647 C CA . PRO A 1 85 ? -25.596 4.215 1.003 1.00 50.28 85 PRO A CA 1
ATOM 648 C C . PRO A 1 85 ? -26.345 5.180 0.091 1.00 50.28 85 PRO A C 1
ATOM 650 O O . PRO A 1 85 ? -26.863 6.204 0.530 1.00 50.28 85 PRO A O 1
ATOM 653 N N . GLU A 1 86 ? -26.257 4.889 -1.197 1.00 54.31 86 GLU A N 1
ATOM 654 C CA . GLU A 1 86 ? -27.018 5.488 -2.272 1.00 54.31 86 GLU A CA 1
ATOM 655 C C . GLU A 1 86 ? -28.474 5.645 -1.811 1.00 54.31 86 GLU A C 1
ATOM 657 O O . GLU A 1 86 ? -29.187 4.662 -1.617 1.00 54.31 86 GLU A O 1
ATOM 662 N N . SER A 1 87 ? -28.872 6.894 -1.529 1.00 53.38 87 SER A N 1
ATOM 663 C CA . SER A 1 87 ? -30.247 7.225 -1.166 1.00 53.38 87 SER A CA 1
ATOM 664 C C . SER A 1 87 ? -31.155 6.772 -2.307 1.00 53.38 87 SER A C 1
ATOM 666 O O . SER A 1 87 ? -30.974 7.260 -3.428 1.00 53.38 87 SER A O 1
ATOM 668 N N . PRO A 1 88 ? -32.123 5.875 -2.063 1.00 61.62 88 PRO A N 1
ATOM 669 C CA . PRO A 1 88 ? -33.121 5.566 -3.069 1.00 61.62 88 PRO A CA 1
ATOM 670 C C . PRO A 1 88 ? -33.957 6.831 -3.303 1.00 61.62 88 PRO A C 1
ATOM 672 O O . PRO A 1 88 ? -34.472 7.422 -2.351 1.00 61.62 88 PRO A O 1
ATOM 675 N N . SER A 1 89 ? -34.016 7.278 -4.559 1.00 64.31 89 SER A N 1
ATOM 676 C CA . SER A 1 89 ? -35.050 8.205 -5.039 1.00 64.31 89 SER A CA 1
ATOM 677 C C . SER A 1 89 ? -36.257 7.418 -5.519 1.00 64.31 89 SER A C 1
ATOM 679 O O . SER A 1 89 ? -36.036 6.323 -6.086 1.00 64.31 89 SER A O 1
#

Organism: NCBI:txid496014

Secondary structure (DSSP, 8-state):
--------PPPPHHHHHHHHHHHHHHHHHHHHSEEEHHHHHHHTTGGGSSSHHHHHHHHHHHHHTTSEEEEETTEEEE-----------

pLDDT: mean 79.16, std 16.65, range [39.88, 94.06]